Protein 9PV2 (pdb70)

Radius of gyration: 21.65 Å; Cα contacts (8 Å, |Δi|>4): 161; chains: 2; bounding box: 20×33×73 Å

Solvent-accessible surface area: 9700 Å² total; per-residue (Å²): 191,34,43,22,146,26,44,18,123,59,2,120,133,73,82,6,104,67,27,173,39,117,0,25,92,83,106,49,0,66,55,17,11,90,53,0,31,32,2,4,106,129,3,53,120,25,28,80,70,0,57,91,32,39,99,71,10,120,139,14,95,115,63,4,128,87,19,113,138,119,73,78,159,139,111,48,101,48,130,29,49,19,130,57,4,170,88,76,123,14,95,95,11,143,58,131,0,15,53,69,106,50,0,62,60,23,11,91,50,0,32,39,2,6,94,69,12,81,76,0,44,107,59,25,76,98,14,54,119,49,4,117,105,6,90,109,48,10,89,105,31,139,152,187,21,130

B-factor: mean 29.82, std 13.57, range [13.7, 91.39]

Organism: Staphylococcus aureus (strain NCTC 8325 / PS 47) (NCBI:txid93061)

InterPro domains:
  IPR007793 DivIVA [PF05103] (8-69)
  IPR007793 DivIVA [PTHR35794] (7-70)
  IPR011229 Cell cycle protein GpsB [MF_02011] (1-114)
  IPR011229 Cell cycle protein GpsB [PIRSF029938] (1-114)
  IPR019933 DivIVA domain [TIGR03544] (8-42)

Foldseek 3Di:
DPADPDALCNLVVDDDDDDPDDDDDPVVVVVVSVVVSVVRVVCVVVRVVVVVVVVVVVVVVVVVVVVVVVVVD/DQDDDPDALVRLVPDDDDDDPDDDDDPVVVVVVSVVVSVVRVCSVCVVVVVVVCVVVVVVVVVVVVVVVVVPD

Secondary structure (DSSP, 8-state):
--S-SS-HHHHHH----EESSSSB-HHHHHHHHHHHHHHHHHHHHHHHHHHHHHHHHHHHHHHHHHHHHHHT-/-----S--HHHHHH--PPBPSSSEE-HHHHHHHHHHHHHHHHHHHHHHHHHHHHHHHHHHHHHHHHHHHTT--

Structure (mmCIF, N/CA/C/O backbone):
data_9PV2
#
_entry.id   9PV2
#
_cell.length_a   38.373
_cell.length_b   55.531
_cell.length_c   77.077
_cell.angle_alpha   90.000
_cell.angle_beta   90.000
_cell.angle_gamma   90.000
#
_symmetry.space_group_name_H-M   'P 21 21 21'
#
loop_
_entity.id
_entity.type
_entity.pdbx_description
1 polymer 'Cell cycle protein GpsB'
2 water water
#
loop_
_atom_site.group_PDB
_atom_site.id
_atom_site.type_symbol
_atom_site.label_atom_id
_atom_site.label_alt_id
_atom_site.label_comp_id
_atom_site.label_asym_id
_atom_site.label_entity_id
_atom_site.label_seq_id
_atom_site.pdbx_PDB_ins_code
_atom_site.Cartn_x
_atom_site.Cartn_y
_atom_site.Cartn_z
_atom_site.occupancy
_atom_site.B_iso_or_equiv
_atom_site.auth_seq_id
_atom_site.auth_comp_id
_atom_site.auth_asym_id
_atom_site.auth_atom_id
_atom_site.pdbx_PDB_model_num
ATOM 1 N N . ASP A 1 3 ? -2.27414 20.17256 -9.55471 1.000 72.48027 3 ASP A N 1
ATOM 2 C CA . ASP A 1 3 ? -1.15271 19.24061 -9.54397 1.000 61.44378 3 ASP A CA 1
ATOM 3 C C . ASP A 1 3 ? -1.60794 17.80514 -9.76009 1.000 49.55216 3 ASP A C 1
ATOM 4 O O . ASP A 1 3 ? -0.88282 16.99602 -10.33970 1.000 60.49153 3 ASP A O 1
ATOM 9 N N . VAL A 1 4 ? -2.81303 17.48451 -9.29600 1.000 52.30947 4 VAL A N 1
ATOM 10 C CA . VAL A 1 4 ? -3.20959 16.08586 -9.21369 1.000 29.85019 4 VAL A CA 1
ATOM 11 C C . VAL A 1 4 ? -4.47781 15.79915 -10.01409 1.000 35.87496 4 VAL A C 1
ATOM 12 O O . VAL A 1 4 ? -4.68959 14.67093 -10.47511 1.000 34.73338 4 VAL A O 1
ATOM 16 N N . SER A 1 5 ? -5.32352 16.80250 -10.20312 1.000 29.91379 5 SER A N 1
ATOM 17 C CA . SER A 1 5 ? -6.55006 16.57501 -10.94894 1.000 23.40816 5 SER A CA 1
ATOM 18 C C . SER A 1 5 ? -6.32456 16.83301 -12.43312 1.000 18.75994 5 SER A C 1
ATOM 19 O O . SER A 1 5 ? -5.36027 17.48947 -12.83768 1.000 23.49575 5 SER A O 1
ATOM 22 N N . LEU A 1 6 ? -7.23941 16.30370 -13.24017 1.000 18.13401 6 LEU A N 1
ATOM 23 C CA . LEU A 1 6 ? -7.13997 16.43507 -14.68735 1.000 18.80823 6 LEU A CA 1
ATOM 24 C C . LEU A 1 6 ? -7.27799 17.89127 -15.10924 1.000 27.18671 6 LEU A C 1
ATOM 25 O O . LEU A 1 6 ? -8.04802 18.65781 -14.52227 1.000 24.03890 6 LEU A O 1
ATOM 30 N N . LYS A 1 7 ? -6.50798 18.27078 -16.12999 1.000 24.00583 7 LYS A N 1
ATOM 31 C CA . LYS A 1 7 ? -6.68231 19.58052 -16.74392 1.000 29.12021 7 LYS A CA 1
ATOM 32 C C . LYS A 1 7 ? -7.95697 19.62238 -17.57441 1.000 22.40460 7 LYS A C 1
ATOM 33 O O . LYS A 1 7 ? -8.71527 20.59796 -17.51392 1.000 23.01163 7 LYS A O 1
ATOM 39 N N . LEU A 1 8 ? -8.20835 18.57418 -18.35256 1.000 17.49995 8 LEU A N 1
ATOM 40 C CA . LEU A 1 8 ? -9.33442 18.52277 -19.26924 1.000 17.16166 8 LEU A CA 1
ATOM 41 C C . LEU A 1 8 ? -10.43068 17.61343 -18.72507 1.000 21.90109 8 LEU A C 1
ATOM 42 O O . LEU A 1 8 ? -10.19939 16.76666 -17.85710 1.000 18.88752 8 LEU A O 1
ATOM 47 N N . SER A 1 9 ? -11.64219 17.81269 -19.23464 1.000 19.09777 9 SER A N 1
ATOM 48 C CA . SER A 1 9 ? -12.76574 16.94042 -18.93446 1.000 18.49696 9 SER A CA 1
ATOM 49 C C . SER A 1 9 ? -13.24422 16.29875 -20.22734 1.000 20.54615 9 SER A C 1
ATOM 50 O O . SER A 1 9 ? -12.84863 16.69978 -21.32643 1.000 20.04751 9 SER A O 1
ATOM 53 N N . ALA A 1 10 ? -14.10943 15.29084 -20.08282 1.000 18.17852 10 ALA A N 1
ATOM 54 C CA . ALA A 1 10 ? -14.67672 14.63307 -21.25521 1.000 24.24230 10 ALA A CA 1
ATOM 55 C C . ALA A 1 10 ? -15.26259 15.64974 -22.22405 1.000 20.77016 10 ALA A C 1
ATOM 56 O O . ALA A 1 10 ? -15.04913 15.55582 -23.43838 1.000 18.76983 10 ALA A O 1
ATOM 58 N N . LYS A 1 11 ? -15.97392 16.65470 -21.69986 1.000 19.07605 11 LYS A N 1
ATOM 59 C CA . LYS A 1 11 ? -16.63723 17.61285 -22.57760 1.000 23.81835 11 LYS A CA 1
ATOM 60 C C . LYS A 1 11 ? -15.64361 18.52040 -23.29530 1.000 22.87407 11 LYS A C 1
ATOM 61 O O . LYS A 1 11 ? -15.91423 18.95429 -24.42079 1.000 22.67321 11 LYS A O 1
ATOM 67 N N . ASP A 1 12 ? -14.49067 18.81662 -22.68709 1.000 17.53336 12 ASP A N 1
ATOM 68 C CA . ASP A 1 12 ? -13.45320 19.51484 -23.44298 1.000 16.99229 12 ASP A CA 1
ATOM 69 C C . ASP A 1 12 ? -13.04245 18.70898 -24.66773 1.000 20.89478 12 ASP A C 1
ATOM 70 O O . ASP A 1 12 ? -12.80657 19.27243 -25.74229 1.000 24.89618 12 ASP A O 1
ATOM 75 N N . ILE A 1 13 ? -12.96092 17.38632 -24.52688 1.000 19.54197 13 ILE A N 1
ATOM 76 C CA . ILE A 1 13 ? -12.50760 16.55364 -25.63648 1.000 17.95383 13 ILE A CA 1
ATOM 77 C C . ILE A 1 13 ? -13.58910 16.44843 -26.70485 1.000 19.34300 13 ILE A C 1
ATOM 78 O O . ILE A 1 13 ? -13.31094 16.58361 -27.90279 1.000 19.78883 13 ILE A O 1
ATOM 83 N N . TYR A 1 14 ? -14.84004 16.20042 -26.30196 1.000 16.81584 14 TYR A N 1
ATOM 84 C CA . TYR A 1 14 ? -15.83276 15.96020 -27.34406 1.000 20.02873 14 TYR A CA 1
ATOM 85 C C . TYR A 1 14 ? -16.39729 17.24223 -27.95003 1.000 21.19682 14 TYR A C 1
ATOM 86 O O . TYR A 1 14 ? -17.08352 17.16653 -28.97444 1.000 23.74589 14 TYR A O 1
ATOM 95 N N . GLU A 1 15 ? -16.10388 18.41213 -27.38040 1.000 20.57940 15 GLU A N 1
ATOM 96 C CA . GLU A 1 15 ? -16.42477 19.67137 -28.04485 1.000 19.47258 15 GLU A CA 1
ATOM 97 C C . GLU A 1 15 ? -15.28802 20.19076 -28.91827 1.000 19.96817 15 GLU A C 1
ATOM 98 O O . GLU A 1 15 ? -15.49552 21.14541 -29.67605 1.000 21.22399 15 GLU A O 1
ATOM 104 N N . LYS A 1 16 ? -14.10668 19.58950 -28.82914 1.000 21.36065 16 LYS A N 1
ATOM 105 C CA . LYS A 1 16 ? -12.94200 20.07644 -29.55765 1.000 17.74418 16 LYS A CA 1
ATOM 106 C C . LYS A 1 16 ? -13.09730 19.87010 -31.06178 1.000 20.72601 16 LYS A C 1
ATOM 107 O O . LYS A 1 16 ? -13.51463 18.80326 -31.52251 1.000 20.37248 16 LYS A O 1
ATOM 113 N N . ASP A 1 17 ? -12.76149 20.90493 -31.82705 1.000 15.96584 17 ASP A N 1
ATOM 114 C CA . ASP A 1 17 ? -12.57951 20.78172 -33.26637 1.000 20.58588 17 ASP A CA 1
ATOM 115 C C . ASP A 1 17 ? -11.25034 21.42354 -33.63941 1.000 25.48243 17 ASP A C 1
ATOM 116 O O . ASP A 1 17 ? -10.73616 22.28945 -32.92771 1.000 20.98116 17 ASP A O 1
ATOM 121 N N . PHE A 1 18 ? -10.68315 20.98123 -34.75620 1.000 19.40071 18 PHE A N 1
ATOM 122 C CA . PHE A 1 18 ? -9.38699 21.46425 -35.20285 1.000 18.94970 18 PHE A CA 1
ATOM 123 C C . PHE A 1 18 ? -9.53382 22.25079 -36.49822 1.000 22.32093 18 PHE A C 1
ATOM 124 O O . PHE A 1 18 ? -10.46785 22.03341 -37.27565 1.000 25.83309 18 PHE A O 1
ATOM 132 N N . GLU A 1 19 ? -8.59987 23.17579 -36.71477 1.000 20.82711 19 GLU A N 1
ATOM 133 C CA . GLU A 1 19 ? -8.50156 23.84575 -38.00244 1.000 22.14340 19 GLU A CA 1
ATOM 134 C C . GLU A 1 19 ? -8.35867 22.81468 -39.11669 1.000 23.34683 19 GLU A C 1
ATOM 135 O O . GLU A 1 19 ? -7.74606 21.75633 -38.93548 1.000 25.21827 19 GLU A O 1
ATOM 141 N N . LYS A 1 20 ? -8.94289 23.12258 -40.27405 1.000 24.24838 20 LYS A N 1
ATOM 142 C CA . LYS A 1 20 ? -8.81589 22.29383 -41.46500 1.000 22.54481 20 LYS A CA 1
ATOM 143 C C . LYS A 1 20 ? -7.74084 22.87146 -42.37784 1.000 27.01446 20 LYS A C 1
ATOM 144 O O . LYS A 1 20 ? -7.59533 24.09334 -42.48392 1.000 30.00253 20 LYS A O 1
ATOM 150 N N . THR A 1 21 ? -6.98402 21.98949 -43.03229 1.000 21.97413 21 THR A N 1
ATOM 151 C CA . THR A 1 21 ? -5.99211 22.39172 -44.02150 1.000 23.23763 21 THR A CA 1
ATOM 152 C C . THR A 1 21 ? -6.26709 21.69096 -45.34330 1.000 22.61549 21 THR A C 1
ATOM 153 O O . THR A 1 21 ? -6.84738 20.60192 -45.37576 1.000 24.74816 21 THR A O 1
ATOM 157 N N . MET A 1 22 ? -5.82247 22.32575 -46.43130 1.000 24.07360 22 MET A N 1
ATOM 158 C CA . MET A 1 22 ? -6.11775 21.82271 -47.77037 1.000 25.14815 22 MET A CA 1
ATOM 159 C C . MET A 1 22 ? -5.45554 20.47303 -48.02099 1.000 33.36329 22 MET A C 1
ATOM 160 O O . MET A 1 22 ? -6.04374 19.59128 -48.66035 1.000 24.98246 22 MET A O 1
ATOM 165 N N . ALA A 1 23 ? -4.23104 20.29344 -47.53215 1.000 24.20070 23 ALA A N 1
ATOM 166 C CA . ALA A 1 23 ? -3.49048 19.06515 -47.77742 1.000 23.69808 23 ALA A CA 1
ATOM 167 C C . ALA A 1 23 ? -2.44332 18.89150 -46.69014 1.000 22.77370 23 ALA A C 1
ATOM 168 O O . ALA A 1 23 ? -1.99836 19.86748 -46.08489 1.000 24.84609 23 ALA A O 1
ATOM 170 N N . ARG A 1 24 ? -2.06364 17.63276 -46.45832 1.000 22.41379 24 ARG A N 1
ATOM 171 C CA . ARG A 1 24 ? -0.99254 17.19684 -45.56064 1.000 22.01890 24 ARG A CA 1
ATOM 172 C C . ARG A 1 24 ? -1.32910 17.36777 -44.08449 1.000 20.87117 24 ARG A C 1
ATOM 173 O O . ARG A 1 24 ? -0.45825 17.16618 -43.23051 1.000 20.80309 24 ARG A O 1
ATOM 181 N N . GLY A 1 25 ? -2.57119 17.69091 -43.74812 1.000 19.78762 25 GLY A N 1
ATOM 182 C CA . GLY A 1 25 ? -3.02864 17.52563 -42.38650 1.000 20.16096 25 GLY A CA 1
ATOM 183 C C . GLY A 1 25 ? -3.26091 16.05649 -42.06979 1.000 21.96536 25 GLY A C 1
ATOM 184 O O . GLY A 1 25 ? -3.05843 15.16413 -42.89146 1.000 18.83874 25 GLY A O 1
ATOM 185 N N . TYR A 1 26 ? -3.70369 15.80431 -40.84153 1.000 18.78918 26 TYR A N 1
ATOM 186 C CA . TYR A 1 26 ? -3.97215 14.44042 -40.40726 1.000 16.94482 26 TYR A CA 1
ATOM 187 C C . TYR A 1 26 ? -5.34295 13.97208 -40.88404 1.000 21.47669 26 TYR A C 1
ATOM 188 O O . TYR A 1 26 ? -6.30235 14.75019 -40.93114 1.000 21.96177 26 TYR A O 1
ATOM 197 N N . ARG A 1 27 ? -5.43057 12.68645 -41.22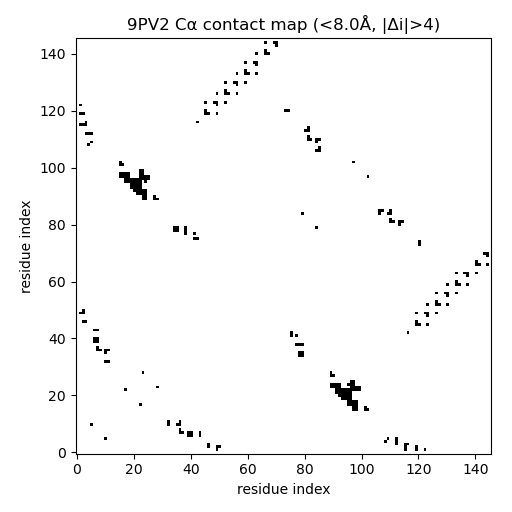700 1.000 19.91412 27 ARG A N 1
ATOM 198 C CA . ARG A 1 27 ? -6.69262 12.09219 -41.66061 1.000 21.77279 27 ARG A CA 1
ATOM 199 C C . ARG A 1 27 ? -7.76003 12.27319 -40.58243 1.000 18.97128 27 ARG A C 1
ATOM 200 O O . ARG A 1 27 ? -7.58859 11.82297 -39.44503 1.000 18.38226 27 ARG A O 1
ATOM 208 N N . ARG A 1 28 ? -8.86579 12.93188 -40.94581 1.000 21.96396 28 ARG A N 1
ATOM 209 C CA . ARG A 1 28 ? -9.86843 13.29835 -39.94582 1.000 20.39296 28 ARG A CA 1
ATOM 210 C C . ARG A 1 28 ? -10.52264 12.07129 -39.32456 1.000 24.95321 28 ARG A C 1
ATOM 211 O O . ARG A 1 28 ? -10.76089 12.03841 -38.10893 1.000 20.98849 28 ARG A O 1
ATOM 219 N N . GLU A 1 29 ? -10.83711 11.05762 -40.13989 1.000 24.54884 29 GLU A N 1
ATOM 220 C CA . GLU A 1 29 ? -11.47159 9.85832 -39.59695 1.000 24.49841 29 GLU A CA 1
ATOM 221 C C . GLU A 1 29 ? -10.57197 9.15969 -38.58543 1.000 21.11658 29 GLU A C 1
ATOM 222 O O . GLU A 1 29 ? -11.06489 8.57546 -37.61283 1.000 20.57211 29 GLU A O 1
ATOM 228 N N . GLU A 1 30 ? -9.25499 9.20226 -38.79585 1.000 19.33107 30 GLU A N 1
ATOM 229 C CA . GLU A 1 30 ? -8.34885 8.55425 -37.85462 1.000 17.92671 30 GLU A CA 1
ATOM 230 C C . GLU A 1 30 ? -8.26179 9.33218 -36.54681 1.000 18.81933 30 GLU A C 1
ATOM 231 O O . GLU A 1 30 ? -8.23521 8.73720 -35.46264 1.000 18.67554 30 GLU A O 1
ATOM 237 N N . VAL A 1 31 ? -8.20578 10.66221 -36.62859 1.000 18.06080 31 VAL A N 1
ATOM 238 C CA . VAL A 1 31 ? -8.13844 11.47827 -35.42029 1.000 17.99309 31 VAL A CA 1
ATOM 239 C C . VAL A 1 31 ? -9.44491 11.38240 -34.64206 1.000 18.20907 31 VAL A C 1
ATOM 240 O O . VAL A 1 31 ? -9.44388 11.23951 -33.41054 1.000 17.71305 31 VAL A O 1
ATOM 244 N N . ASP A 1 32 ? -10.57715 11.44974 -35.34703 1.000 15.85772 32 ASP A N 1
ATOM 245 C CA . ASP A 1 32 ? -11.87403 11.35919 -34.68164 1.000 17.68156 32 ASP A CA 1
ATOM 246 C C . ASP A 1 32 ? -12.05253 10.00751 -34.00122 1.000 19.19267 32 ASP A C 1
ATOM 247 O O . ASP A 1 32 ? -12.58615 9.93123 -32.88869 1.000 19.93909 32 ASP A O 1
ATOM 252 N N . ALA A 1 33 ? -11.61488 8.92579 -34.65390 1.000 17.51946 33 ALA A N 1
ATOM 253 C CA . ALA A 1 33 ? -11.74641 7.60133 -34.05101 1.000 19.47202 33 ALA A CA 1
ATOM 254 C C . ALA A 1 33 ? -10.86589 7.46632 -32.81291 1.000 16.14400 33 ALA A C 1
ATOM 255 O O . ALA A 1 33 ? -11.26132 6.82541 -31.83381 1.000 17.94077 33 ALA A O 1
ATOM 257 N N . PHE A 1 34 ? -9.66722 8.05867 -32.84210 1.000 18.08020 34 PHE A N 1
ATOM 258 C CA . PHE A 1 34 ? -8.79432 8.03893 -31.67177 1.000 16.25165 34 PHE A CA 1
ATOM 259 C C . PHE A 1 34 ? -9.40164 8.83678 -30.52484 1.000 18.62824 34 PHE A C 1
ATOM 260 O O . PHE A 1 34 ? -9.35973 8.40661 -29.36249 1.000 18.99153 34 PHE A O 1
ATOM 268 N N . LEU A 1 35 ? -9.97876 10.00047 -30.83362 1.000 14.83158 35 LEU A N 1
ATOM 269 C CA . LEU A 1 35 ? -10.60841 10.80136 -29.79251 1.000 16.23240 35 LEU A CA 1
ATOM 270 C C . LEU A 1 35 ? -11.87183 10.13863 -29.25785 1.000 18.25539 35 LEU A C 1
ATOM 271 O O . LEU A 1 35 ? -12.24403 10.38327 -28.10214 1.000 17.23483 35 LEU A O 1
ATOM 276 N N . ASP A 1 36 ? -12.53661 9.29614 -30.06246 1.000 17.30597 36 ASP A N 1
ATOM 277 C CA . ASP A 1 36 ? -13.64988 8.49486 -29.54467 1.000 20.38214 36 ASP A CA 1
ATOM 278 C C . ASP A 1 36 ? -13.22653 7.71511 -28.30795 1.000 19.22179 36 ASP A C 1
ATOM 279 O O . ASP A 1 36 ? -13.94574 7.67360 -27.30298 1.000 20.00469 36 ASP A O 1
ATOM 284 N N . ASP A 1 37 ? -12.05574 7.07353 -28.37416 1.000 20.50452 37 ASP A N 1
ATOM 285 C CA . ASP A 1 37 ?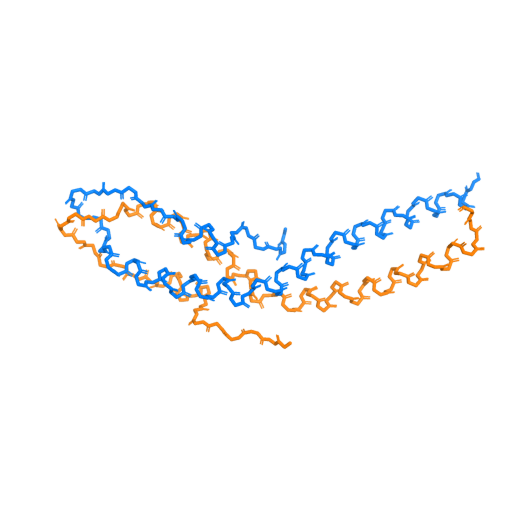 -11.58944 6.27236 -27.24998 1.000 18.28440 37 ASP A CA 1
ATOM 286 C C . ASP A 1 37 ? -11.13176 7.15852 -26.10200 1.000 20.21617 37 ASP A C 1
ATOM 287 O O . ASP A 1 37 ? -11.38306 6.84492 -24.93103 1.000 21.83338 37 ASP A O 1
ATOM 292 N N . ILE A 1 38 ? -10.45753 8.26573 -26.42004 1.000 17.76860 38 ILE A N 1
ATOM 293 C CA . ILE A 1 38 ? -9.99603 9.19025 -25.38453 1.000 18.39244 38 ILE A CA 1
ATOM 294 C C . ILE A 1 38 ? -11.17807 9.72072 -24.58514 1.000 21.33442 38 ILE A C 1
ATOM 295 O O . ILE A 1 38 ? -11.14786 9.76686 -23.34740 1.000 15.67294 38 ILE A O 1
ATOM 300 N N . ILE A 1 39 ? -12.24303 10.11563 -25.28361 1.000 16.19135 39 ILE A N 1
ATOM 301 C CA . ILE A 1 39 ? -13.45854 10.58448 -24.61828 1.000 14.89517 39 ILE A CA 1
ATOM 302 C C . ILE A 1 39 ? -13.97726 9.53107 -23.65385 1.000 18.41951 39 ILE A C 1
ATOM 303 O O . ILE A 1 39 ? -14.30840 9.82894 -22.49795 1.000 19.14118 39 ILE A O 1
ATOM 308 N N . ALA A 1 40 ? -14.03365 8.27312 -24.10193 1.000 15.97944 40 ALA A N 1
ATOM 309 C CA . ALA A 1 40 ? -14.53253 7.19767 -23.25228 1.000 17.42870 40 ALA A CA 1
ATOM 310 C C . ALA A 1 40 ? -13.68387 7.04467 -21.99700 1.000 22.38010 40 ALA A C 1
ATOM 311 O O . ALA A 1 40 ? -14.21320 6.79136 -20.90811 1.000 20.10033 40 ALA A O 1
ATOM 313 N N . ASP A 1 41 ? -12.36455 7.20109 -22.12948 1.000 16.80795 41 ASP A N 1
ATOM 314 C CA . ASP A 1 41 ? -11.49089 7.10433 -20.96145 1.000 18.04178 41 ASP A CA 1
ATOM 315 C C . ASP A 1 41 ? -11.71859 8.25874 -19.99159 1.000 17.64860 41 ASP A C 1
ATOM 316 O O . ASP A 1 41 ? -11.72346 8.05366 -18.77249 1.000 19.52464 41 ASP A O 1
ATOM 321 N N . TYR A 1 42 ? -11.88434 9.48319 -20.50349 1.000 15.25899 42 TYR A N 1
ATOM 322 C CA . TYR A 1 42 ? -12.15624 10.61223 -19.61547 1.000 18.09683 42 TYR A CA 1
ATOM 323 C C . TYR A 1 42 ? -13.48056 10.43123 -18.88843 1.000 20.23615 42 TYR A C 1
ATOM 324 O O . TYR A 1 42 ? -13.60928 10.79651 -17.71321 1.000 22.15586 42 TYR A O 1
ATOM 333 N N . GLN A 1 43 ? -14.48319 9.88858 -19.57781 1.000 17.76170 43 GLN A N 1
ATOM 334 C CA . GLN A 1 43 ? -15.75525 9.61423 -18.92005 1.000 16.77512 43 GLN A CA 1
ATOM 335 C C . GLN A 1 43 ? -15.58284 8.57168 -17.82473 1.000 25.98946 43 GLN A C 1
ATOM 336 O O . GLN A 1 43 ? -16.15863 8.69789 -16.73649 1.000 19.52618 43 GLN A O 1
ATOM 342 N N . LYS A 1 44 ? -14.76765 7.54751 -18.08406 1.000 18.01414 44 LYS A N 1
ATOM 343 C CA . LYS A 1 44 ? -14.56487 6.50125 -17.09059 1.000 20.33921 44 LYS A CA 1
ATOM 344 C C . LYS A 1 44 ? -13.81974 7.02157 -15.87152 1.000 22.76974 44 LYS A C 1
ATOM 345 O O . LYS A 1 44 ? -14.00420 6.49686 -14.76699 1.000 19.87295 44 LYS A O 1
ATOM 351 N N . MET A 1 45 ? -12.98460 8.04437 -16.05033 1.000 18.87452 45 MET A N 1
ATOM 352 C CA . MET A 1 45 ? -12.19105 8.62367 -14.97325 1.000 17.56288 45 MET A CA 1
ATOM 353 C C . MET A 1 45 ? -12.91221 9.73332 -14.22168 1.000 19.95215 45 MET A C 1
ATOM 354 O O . MET A 1 45 ? -12.36534 10.24045 -13.23292 1.000 17.37409 45 MET A O 1
ATOM 359 N N . ALA A 1 46 ? -14.11913 10.11163 -14.65476 1.000 20.82937 46 ALA A N 1
ATOM 360 C CA . ALA A 1 46 ? -14.77498 11.29793 -14.11048 1.000 21.45054 46 ALA A CA 1
ATOM 361 C C . ALA A 1 46 ? -15.00162 11.17727 -12.60638 1.000 19.72621 46 ALA A C 1
ATOM 362 O O . ALA A 1 46 ? -14.73591 12.12218 -11.85360 1.000 22.81826 46 ALA A O 1
ATOM 364 N N . ASP A 1 47 ? -15.49971 10.02171 -12.15275 1.000 21.06438 47 ASP A N 1
ATOM 365 C CA . ASP A 1 47 ? -15.79657 9.83524 -10.73103 1.000 22.34197 47 ASP A CA 1
ATOM 366 C C . ASP A 1 47 ? -14.53946 9.94651 -9.87833 1.000 20.59529 47 ASP A C 1
ATOM 367 O O . ASP A 1 47 ? -14.53307 10.62542 -8.84227 1.000 22.49926 47 ASP A O 1
ATOM 372 N N . MET A 1 48 ? -13.47354 9.25068 -10.27609 1.000 22.78293 48 MET A N 1
ATOM 373 C CA . MET A 1 48 ? -12.25111 9.28213 -9.48541 1.000 23.22905 48 MET A CA 1
ATOM 374 C C . MET A 1 48 ? -11.63709 10.67548 -9.48495 1.000 19.72298 48 MET A C 1
ATOM 375 O O . MET A 1 48 ? -11.07919 11.11714 -8.47133 1.000 22.08019 48 MET A O 1
ATOM 380 N N . ASN A 1 49 ? -11.72759 11.38761 -10.61388 1.000 20.06344 49 ASN A N 1
ATOM 381 C CA . ASN A 1 49 ? -11.20142 12.74759 -10.65571 1.000 17.78867 49 ASN A CA 1
ATOM 382 C C . ASN A 1 49 ? -12.03940 13.68518 -9.79977 1.000 22.31580 49 ASN A C 1
ATOM 383 O O . ASN A 1 49 ? -11.49776 14.58205 -9.14196 1.000 23.29036 49 ASN A O 1
ATOM 388 N N . ASN A 1 50 ? -13.36204 13.49815 -9.79383 1.000 19.70729 50 ASN A N 1
ATOM 389 C CA . ASN A 1 50 ? -14.19992 14.28240 -8.89220 1.000 23.48305 50 ASN A CA 1
ATOM 390 C C . ASN A 1 50 ? -13.82909 14.02284 -7.43652 1.000 22.12230 50 ASN A C 1
ATOM 391 O O . ASN A 1 50 ? -13.78232 14.95305 -6.62262 1.000 23.40835 50 ASN A O 1
ATOM 396 N N . GLU A 1 51 ? -13.54774 12.76430 -7.09448 1.000 20.82573 51 GLU A N 1
ATOM 397 C CA . GLU A 1 51 ? -13.18388 12.44208 -5.71879 1.000 21.34207 51 GLU A CA 1
ATOM 398 C C . GLU A 1 51 ? -11.85348 13.07876 -5.33373 1.000 22.46605 51 GLU A C 1
ATOM 399 O O . GLU A 1 51 ? -11.69455 13.55896 -4.20324 1.000 22.18317 51 GLU A O 1
ATOM 405 N N . VAL A 1 52 ? -10.87983 13.09426 -6.25108 1.000 20.68482 52 VAL A N 1
ATOM 406 C CA . VAL A 1 52 ? -9.59023 13.67389 -5.89239 1.000 18.57692 52 VAL A CA 1
ATOM 407 C C . VAL A 1 52 ? -9.70862 15.18978 -5.74692 1.000 23.70751 52 VAL A C 1
ATOM 408 O O . VAL A 1 52 ? -9.04735 15.78869 -4.89025 1.000 21.58203 52 VAL A O 1
ATOM 412 N N . VAL A 1 53 ? -10.57966 15.83061 -6.53266 1.000 20.20118 53 VAL A N 1
ATOM 413 C CA . VAL A 1 53 ? -10.79732 17.26706 -6.37286 1.000 20.81477 53 VAL A CA 1
ATOM 414 C C . VAL A 1 53 ? -11.47797 17.55040 -5.03844 1.000 22.01368 53 VAL A C 1
ATOM 415 O O . VAL A 1 53 ? -11.03712 18.41576 -4.26672 1.000 22.14686 53 VAL A O 1
ATOM 419 N N . LYS A 1 54 ? -12.54473 16.80931 -4.73568 1.000 20.35207 54 LYS A N 1
ATOM 420 C CA . LYS A 1 54 ? -13.25794 17.00199 -3.47500 1.000 20.80983 54 LYS A CA 1
ATOM 421 C C . LYS A 1 54 ? -12.35013 16.77871 -2.27304 1.000 19.83912 54 LYS A C 1
ATOM 422 O O . LYS A 1 54 ? -12.35742 17.56993 -1.32452 1.000 22.42188 54 LYS A O 1
ATOM 428 N N . LEU A 1 55 ? -11.56361 15.70377 -2.29290 1.000 22.89429 55 LEU A N 1
ATOM 429 C CA . LEU A 1 55 ? -10.65960 15.43726 -1.17803 1.000 21.80641 55 LEU A CA 1
ATOM 430 C C . LEU A 1 55 ? -9.59005 16.51976 -1.05971 1.000 22.00945 55 LEU A C 1
ATOM 431 O O . LEU A 1 55 ? -9.20511 16.90269 0.05449 1.000 22.64473 55 LEU A O 1
ATOM 436 N N . SER A 1 56 ? -9.10742 17.02937 -2.19820 1.000 21.33045 56 SER A N 1
ATOM 437 C CA . SER A 1 56 ? -8.08947 18.07725 -2.18445 1.000 23.06635 56 SER A CA 1
ATOM 438 C C . SER A 1 56 ? -8.62066 19.35618 -1.55082 1.000 20.59901 56 SER A C 1
ATOM 439 O O . SER A 1 56 ? -7.95205 19.96986 -0.70812 1.000 20.72726 56 SER A O 1
ATOM 442 N N . GLU A 1 57 ? -9.81505 19.78745 -1.96300 1.000 21.93299 57 GLU A N 1
ATOM 443 C CA . GLU A 1 57 ? -10.37772 21.01483 -1.41074 1.000 23.16744 57 GLU A CA 1
ATOM 444 C C . GLU A 1 57 ? -10.70507 20.85018 0.07004 1.000 21.59207 57 GLU A C 1
ATOM 445 O O . GLU A 1 57 ? -10.51978 21.78411 0.86014 1.000 29.36950 57 GLU A O 1
ATOM 451 N N . GLU A 1 58 ? -11.17656 19.66574 0.46764 1.000 20.84707 58 GLU A N 1
ATOM 452 C CA . GLU A 1 58 ? -11.47944 19.43370 1.87486 1.000 21.85439 58 GLU A CA 1
ATOM 453 C C . GLU A 1 58 ? -10.20012 19.34398 2.69807 1.000 26.03247 58 GLU A C 1
ATOM 454 O O . GLU A 1 58 ? -10.15356 19.82402 3.83621 1.000 25.90591 58 GLU A O 1
ATOM 460 N N . ASN A 1 59 ? -9.15722 18.72695 2.13517 1.000 20.74580 59 ASN A N 1
ATOM 461 C CA . ASN A 1 59 ? -7.83140 18.73275 2.74670 1.000 24.14151 59 ASN A CA 1
ATOM 462 C C . ASN A 1 59 ? -7.38358 20.15605 3.05587 1.000 24.64409 59 ASN A C 1
ATOM 463 O O . ASN A 1 59 ? -6.96269 20.46317 4.17904 1.000 22.86109 59 ASN A O 1
ATOM 468 N N . HIS A 1 60 ? -7.47594 21.04351 2.06086 1.000 21.80435 60 HIS A N 1
ATOM 469 C CA . HIS A 1 60 ? -7.05930 22.42829 2.25708 1.000 23.62365 60 HIS A CA 1
ATOM 470 C C . HIS A 1 60 ? -7.88689 23.11089 3.34018 1.000 28.03298 60 HIS A C 1
ATOM 471 O O . HIS A 1 60 ? -7.34202 23.83305 4.18286 1.000 22.17730 60 HIS A O 1
ATOM 478 N N . LYS A 1 61 ? -9.20420 22.88766 3.34129 1.000 23.78353 61 LYS A N 1
ATOM 479 C CA . LYS A 1 61 ? -10.05648 23.51513 4.34859 1.000 21.72774 61 LYS A CA 1
ATOM 480 C C . LYS A 1 61 ? -9.73840 23.00562 5.74853 1.000 21.14135 61 LYS A C 1
ATOM 481 O O . LYS A 1 61 ? -9.72028 23.78739 6.70568 1.000 25.18494 61 LYS A O 1
ATOM 487 N N . LEU A 1 62 ? -9.49417 21.70037 5.89000 1.000 23.87897 62 LEU A N 1
ATOM 488 C CA . LEU A 1 62 ? -9.14501 21.14747 7.19703 1.000 20.59720 62 LEU A CA 1
ATOM 489 C C . LEU A 1 62 ? -7.83175 21.73160 7.70529 1.000 23.81725 62 LEU A C 1
ATOM 490 O O . LEU A 1 62 ? -7.73491 22.16325 8.85947 1.000 21.86845 62 LEU A O 1
ATOM 495 N N . LYS A 1 63 ? -6.80404 21.74514 6.85322 1.000 21.96041 63 LYS A N 1
ATOM 496 C CA . LYS A 1 63 ? -5.51496 22.30676 7.24471 1.000 21.93617 63 LYS A CA 1
ATOM 497 C C . LYS A 1 63 ? -5.64641 23.76820 7.65588 1.000 19.17948 63 LYS A C 1
ATOM 498 O O . LYS A 1 63 ? -5.03105 24.20406 8.63802 1.000 21.60947 63 LYS A O 1
ATOM 504 N N . LYS A 1 64 ? -6.44165 24.54068 6.91591 1.000 20.89106 64 LYS A N 1
ATOM 505 C CA . LYS A 1 64 ? -6.59960 25.95413 7.23772 1.000 21.99008 64 LYS A CA 1
ATOM 506 C C . LYS A 1 64 ? -7.30436 26.14311 8.57433 1.000 20.83050 64 LYS A C 1
ATOM 507 O O . LYS A 1 64 ? -6.87730 26.96795 9.39244 1.000 23.37223 64 LYS A O 1
ATOM 513 N N . GLU A 1 65 ? -8.38157 25.38874 8.82129 1.000 22.91178 65 GLU A N 1
ATOM 514 C CA . GLU A 1 65 ? -9.07725 25.53139 10.09514 1.000 22.72716 65 GLU A CA 1
ATOM 515 C C . GLU A 1 65 ? -8.20568 25.06563 11.25416 1.000 20.07092 65 GLU A C 1
ATOM 516 O O . GLU A 1 65 ? -8.22816 25.67149 12.33062 1.000 22.04803 65 GLU A O 1
ATOM 522 N N . LEU A 1 66 ? -7.44325 23.98669 11.05635 1.000 19.70847 66 LEU A N 1
ATOM 523 C CA . LEU A 1 66 ? -6.50819 23.52906 12.08195 1.000 22.27758 66 LEU A CA 1
ATOM 524 C C . LEU A 1 66 ? -5.50298 24.61801 12.42831 1.000 23.74887 66 LEU A C 1
ATOM 525 O O . LEU A 1 66 ? -5.22091 24.87198 13.60642 1.000 19.54859 66 LEU A O 1
ATOM 530 N N . GLU A 1 67 ? -4.94343 25.26844 11.40579 1.000 21.41140 67 GLU A N 1
ATOM 531 C CA . GLU A 1 67 ? -3.99655 26.35252 11.64072 1.000 23.81404 67 GLU A CA 1
ATOM 532 C C . GLU A 1 67 ? -4.65521 27.49825 12.39783 1.000 21.85614 67 GLU A C 1
ATOM 533 O O . GLU A 1 67 ? -4.06133 28.06384 13.32506 1.000 22.98792 67 GLU A O 1
ATOM 539 N N . GLU A 1 68 ? -5.89362 27.84343 12.03004 1.000 18.55577 68 GLU A N 1
ATOM 540 C CA . GLU A 1 68 ? -6.57359 28.94633 12.70091 1.000 18.99873 68 GLU A CA 1
ATOM 541 C C . GLU A 1 68 ? -6.85397 28.61518 14.16097 1.000 23.45978 68 GLU A C 1
ATOM 542 O O . GLU A 1 68 ? -6.64820 29.45922 15.04141 1.000 23.31754 68 GLU A O 1
ATOM 548 N N . LEU A 1 69 ? -7.30374 27.38792 14.44039 1.000 20.38352 69 LEU A N 1
ATOM 549 C CA . LEU A 1 69 ? -7.65533 27.02882 15.81392 1.000 20.02200 69 LEU A CA 1
ATOM 550 C C . LEU A 1 69 ? -6.41301 26.84425 16.67630 1.000 23.51082 69 LEU A C 1
ATOM 551 O O . LEU A 1 69 ? -6.42296 27.18267 17.86574 1.000 22.07242 69 LEU A O 1
ATOM 556 N N . ARG A 1 70 ? -5.34010 26.29007 16.10470 1.000 22.13601 70 ARG A N 1
ATOM 557 C CA . ARG A 1 70 ? -4.09615 26.16951 16.85751 1.000 24.75059 70 ARG A CA 1
ATOM 558 C C . ARG A 1 70 ? -3.55268 27.53596 17.24231 1.000 23.13226 70 ARG A C 1
ATOM 559 O O . ARG A 1 70 ? -2.98237 27.69752 18.32722 1.000 25.39517 70 ARG A O 1
ATOM 567 N N . LEU A 1 71 ? -3.73804 28.53495 16.38135 1.000 20.71253 71 LEU A N 1
ATOM 568 C CA . LEU A 1 71 ? -3.38291 29.89649 16.75497 1.000 27.05038 71 LEU A CA 1
ATOM 569 C C . LEU A 1 71 ? -4.29240 30.42201 17.85953 1.000 32.06826 71 LEU A C 1
ATOM 570 O O . LEU A 1 71 ? -3.83703 31.16235 18.73904 1.000 34.10179 71 LEU A O 1
ATOM 575 N N . ARG A 1 72 ? -5.57262 30.04188 17.83419 1.000 29.22387 72 ARG A N 1
ATOM 576 C CA . ARG A 1 72 ? -6.51655 30.51487 18.84228 1.000 39.24297 72 ARG A CA 1
ATOM 577 C C . ARG A 1 72 ? -6.15594 30.00163 20.23054 1.000 37.13712 72 ARG A C 1
ATOM 578 O O . ARG A 1 72 ? -6.26823 30.73898 21.21662 1.000 37.76954 72 ARG A O 1
ATOM 586 N N . VAL A 1 73 ? -5.72881 28.73955 20.33301 1.000 30.48409 73 VAL A N 1
ATOM 587 C CA . VAL A 1 73 ? -5.39131 28.19201 21.64137 1.000 37.89746 73 VAL A CA 1
ATOM 588 C C . VAL A 1 73 ? -4.06761 28.74435 22.14710 1.000 51.18866 73 VAL A C 1
ATOM 589 O O . VAL A 1 73 ? -3.81916 28.73883 23.35825 1.000 46.75031 73 VAL A O 1
ATOM 593 N N . ALA A 1 74 ? -3.21445 29.23688 21.25126 1.000 42.08191 74 ALA A N 1
ATOM 594 C CA . ALA A 1 74 ? -1.96447 29.88359 21.62491 1.000 59.73318 74 ALA A CA 1
ATOM 595 C C . ALA A 1 74 ? -2.14325 31.35772 21.97421 1.000 56.93815 74 ALA A C 1
ATOM 596 O O . ALA A 1 74 ? -1.18084 32.12724 21.86012 1.000 79.80808 74 ALA A O 1
ATOM 598 N N . THR A 1 75 ? -3.34396 31.75489 22.39086 1.000 63.74354 75 THR A N 1
ATOM 599 C CA . THR A 1 75 ? -3.66617 33.14682 22.70206 1.000 58.13408 75 THR A CA 1
ATOM 600 C C . THR A 1 75 ? -2.69986 33.77136 23.70488 1.000 79.99151 75 THR A C 1
ATOM 601 O O . THR A 1 75 ? -2.12621 34.83127 23.44713 1.000 84.91754 75 THR A O 1
ATOM 605 N N . SER B 1 2 ? -12.16974 1.01438 -6.72290 1.000 57.67199 2 SER B N 1
ATOM 606 C CA . SER B 1 2 ? -11.33974 0.09960 -7.49766 1.000 71.73781 2 SER B CA 1
ATOM 607 C C . SER B 1 2 ? -10.56991 0.83836 -8.58913 1.000 83.47050 2 SER B C 1
ATOM 608 O O . SER B 1 2 ? -10.96236 1.93028 -9.00567 1.000 63.35666 2 SER B O 1
ATOM 611 N N . ASP B 1 3 ? -9.46705 0.24133 -9.04002 1.000 79.43084 3 ASP B N 1
ATOM 612 C CA . ASP B 1 3 ? -8.72454 0.79300 -10.16312 1.000 60.91858 3 ASP B CA 1
ATOM 613 C C . ASP B 1 3 ? -9.59695 0.80063 -11.41461 1.000 48.37383 3 ASP B C 1
ATOM 614 O O . ASP B 1 3 ? -10.55941 0.03863 -11.54187 1.000 61.85060 3 ASP B O 1
ATOM 619 N N . VAL B 1 4 ? -9.24901 1.67953 -12.34810 1.000 54.21577 4 VAL B N 1
ATOM 620 C CA . VAL B 1 4 ? -10.04011 1.91110 -13.55109 1.000 42.24724 4 VAL B CA 1
ATOM 621 C C . VAL B 1 4 ? -9.24979 1.40413 -14.74981 1.000 32.68274 4 VAL B C 1
ATOM 622 O O . VAL B 1 4 ? -8.10452 1.81883 -14.96855 1.000 55.05960 4 VAL B O 1
ATOM 626 N N . SER B 1 5 ? -9.86103 0.51319 -15.52816 1.000 40.40313 5 SER B N 1
ATOM 627 C CA . SER B 1 5 ? -9.23618 -0.03120 -16.72757 1.000 41.51521 5 SER B CA 1
ATOM 628 C C . SER B 1 5 ? -9.59035 0.84750 -17.92234 1.000 35.67647 5 SER B C 1
ATOM 629 O O . SER B 1 5 ? -10.76889 0.99215 -18.26800 1.000 34.73816 5 SER B O 1
ATOM 632 N N . LEU B 1 6 ? -8.57389 1.42343 -18.55462 1.000 26.68092 6 LEU B N 1
ATOM 633 C CA . LEU B 1 6 ? -8.75831 2.36487 -19.64678 1.000 26.70557 6 LEU B CA 1
ATOM 634 C C . LEU B 1 6 ? -8.40248 1.71905 -20.97866 1.000 27.88283 6 LEU B C 1
ATOM 635 O O . LEU B 1 6 ? -7.72199 0.69153 -21.03782 1.000 30.33033 6 LEU B O 1
ATOM 640 N N . LYS B 1 7 ? -8.87845 2.34454 -22.05599 1.000 21.18236 7 LYS B N 1
ATOM 641 C CA . LYS B 1 7 ? -8.54386 1.86564 -23.39221 1.000 20.64593 7 LYS B CA 1
ATOM 642 C C . LYS B 1 7 ? -7.09630 2.18773 -23.74257 1.000 20.35545 7 LYS B C 1
ATOM 643 O O . LYS B 1 7 ? -6.42107 1.39526 -24.41174 1.000 31.17111 7 LYS B O 1
ATOM 649 N N . LEU B 1 8 ? -6.60317 3.34295 -23.30523 1.000 18.38676 8 LEU B N 1
ATOM 650 C CA . LEU B 1 8 ? -5.30246 3.84721 -23.72249 1.000 21.45867 8 LEU B CA 1
ATOM 651 C C . LEU B 1 8 ? -4.43774 4.17524 -22.51193 1.000 23.49213 8 LEU B C 1
ATOM 652 O O . LEU B 1 8 ? -4.90060 4.21647 -21.36824 1.000 22.04894 8 LEU B O 1
ATOM 657 N N . SER B 1 9 ? -3.16117 4.41806 -22.78747 1.000 22.01971 9 SER B N 1
ATOM 658 C CA . SER B 1 9 ? -2.19220 4.87248 -21.80207 1.000 20.11345 9 SER B CA 1
ATOM 659 C C . SER B 1 9 ? -1.51459 6.12243 -22.33990 1.000 22.10013 9 SER B C 1
ATOM 660 O O . SER B 1 9 ? -1.67675 6.48463 -23.50740 1.000 17.99003 9 SER B O 1
ATOM 663 N N . ALA B 1 10 ? -0.74746 6.78884 -21.47392 1.000 18.99786 10 ALA B N 1
ATOM 664 C CA . ALA B 1 10 ? 0.06828 7.90395 -21.93994 1.000 24.40621 10 ALA B CA 1
ATOM 665 C C . ALA B 1 10 ? 1.00587 7.45864 -23.05434 1.000 18.22043 10 ALA B C 1
ATOM 666 O O . ALA B 1 10 ? 1.21307 8.18780 -24.03292 1.000 24.00795 10 ALA B O 1
ATOM 668 N N . LYS B 1 11 ? 1.56954 6.25241 -22.92733 1.000 18.03594 11 LYS B N 1
ATOM 669 C CA . LYS B 1 11 ? 2.45164 5.72124 -23.96380 1.000 18.23994 11 LYS B CA 1
ATOM 670 C C . LYS B 1 11 ? 1.71216 5.52355 -25.28538 1.000 20.413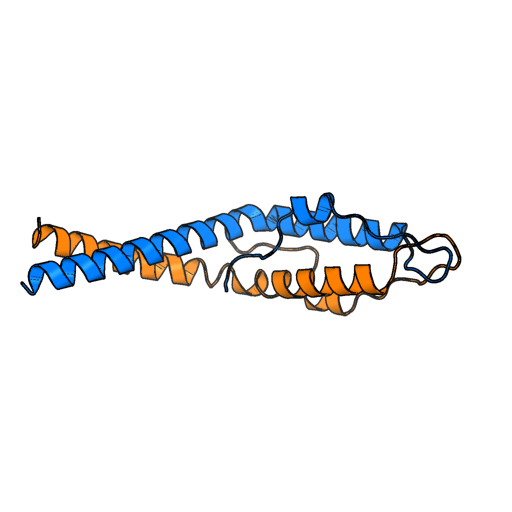11 11 LYS B C 1
ATOM 671 O O . LYS B 1 11 ? 2.25589 5.81841 -26.35681 1.000 18.71603 11 LYS B O 1
ATOM 677 N N . ASP B 1 12 ? 0.46949 5.02543 -25.23323 1.000 19.77987 12 ASP B N 1
ATOM 678 C CA . ASP B 1 12 ? -0.29475 4.81152 -26.46317 1.000 22.33842 12 ASP B CA 1
ATOM 679 C C . ASP B 1 12 ? -0.51222 6.11445 -27.21674 1.000 17.02806 12 ASP B C 1
ATOM 680 O O . ASP B 1 12 ? -0.41285 6.15450 -28.44957 1.000 19.56201 12 ASP B O 1
ATOM 685 N N . ILE B 1 13 ? -0.83412 7.18702 -26.49518 1.000 19.91407 13 ILE B N 1
ATOM 686 C CA . ILE B 1 13 ? -1.10108 8.46320 -27.14864 1.000 24.30343 13 ILE B CA 1
ATOM 687 C C . ILE B 1 13 ? 0.18469 9.05564 -27.69770 1.000 20.25907 13 ILE B C 1
ATOM 688 O O . ILE B 1 13 ? 0.21859 9.59398 -28.81135 1.000 18.78843 13 ILE B O 1
ATOM 693 N N . TYR B 1 14 ? 1.26111 8.95242 -26.92380 1.000 17.35062 14 TYR B N 1
ATOM 694 C CA . TYR B 1 14 ? 2.57425 9.40295 -27.36842 1.000 21.82466 14 TYR B CA 1
ATOM 695 C C . TYR B 1 14 ? 2.99594 8.71954 -28.66487 1.000 21.51918 14 TYR B C 1
ATOM 696 O O . TYR B 1 14 ? 3.55553 9.36205 -29.56410 1.000 19.70570 14 TYR B O 1
ATOM 705 N N . GLU B 1 15 ? 2.72836 7.41982 -28.78346 1.000 20.96173 15 GLU B N 1
ATOM 706 C CA . GLU B 1 15 ? 3.17621 6.63440 -29.92563 1.000 20.37737 15 GLU B CA 1
ATOM 707 C C . GLU B 1 15 ? 2.22124 6.67648 -31.11281 1.000 22.99157 15 GLU B C 1
ATOM 708 O O . GLU B 1 15 ? 2.56111 6.13954 -32.17268 1.000 21.91110 15 GLU B O 1
ATOM 714 N N . LYS B 1 16 ? 1.05465 7.29774 -30.97210 1.000 22.01006 16 LYS B N 1
ATOM 715 C CA . LYS B 1 16 ? 0.06018 7.28909 -32.04187 1.000 19.80527 16 LYS B CA 1
ATOM 716 C C . LYS B 1 16 ? 0.54342 8.11772 -33.22736 1.000 27.73025 16 LYS B C 1
ATOM 717 O O . LYS B 1 16 ? 0.82591 9.31181 -33.08412 1.000 24.09091 16 LYS B O 1
ATOM 723 N N . ASP B 1 17 ? 0.61815 7.48838 -34.40137 1.000 25.86295 17 ASP B N 1
ATOM 724 C CA . ASP B 1 17 ? 1.07685 8.13020 -35.63255 1.000 23.55737 17 ASP B CA 1
ATOM 725 C C . ASP B 1 17 ? -0.09736 8.22929 -36.60174 1.000 27.19194 17 ASP B C 1
ATOM 726 O O . ASP B 1 17 ? -0.53760 7.21352 -37.14879 1.000 42.93230 17 ASP B O 1
ATOM 731 N N . PHE B 1 18 ? -0.59913 9.44244 -36.82493 1.000 21.99985 18 PHE B N 1
ATOM 732 C CA . PHE B 1 18 ? -1.70717 9.62764 -37.75343 1.000 21.74426 18 PHE B CA 1
ATOM 733 C C . PHE B 1 18 ? -1.19813 9.70619 -39.18544 1.000 18.63236 18 PHE B C 1
ATOM 734 O O . PHE B 1 18 ? -0.12122 10.24596 -39.45450 1.000 21.76723 18 PHE B O 1
ATOM 742 N N . GLU B 1 19 ? -1.98897 9.17157 -40.10415 1.000 19.04043 19 GLU B N 1
ATOM 743 C CA .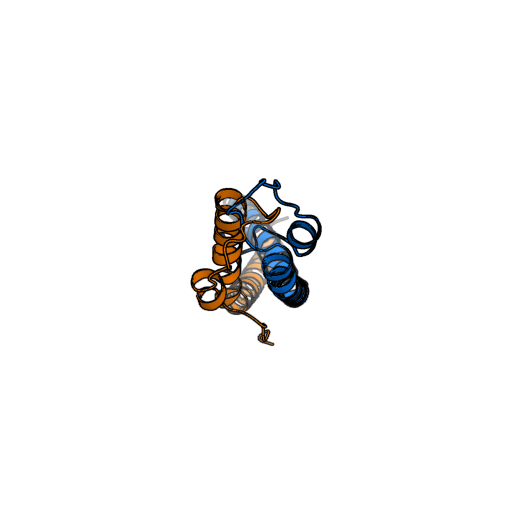 GLU B 1 19 ? -1.68015 9.30529 -41.51784 1.000 26.82083 19 GLU B CA 1
ATOM 744 C C . GLU B 1 19 ? -1.87152 10.75502 -41.94562 1.000 20.64038 19 GLU B C 1
ATOM 745 O O . GLU B 1 19 ? -2.83197 11.41508 -41.53490 1.000 18.60923 19 GLU B O 1
ATOM 751 N N . LYS B 1 20 ? -0.92257 11.26904 -42.71968 1.000 22.63481 20 LYS B N 1
ATOM 752 C CA . LYS B 1 20 ? -1.04649 12.59234 -43.31394 1.000 17.89061 20 LYS B CA 1
ATOM 753 C C . LYS B 1 20 ? -1.75050 12.44750 -44.65766 1.000 21.13617 20 LYS B C 1
ATOM 754 O O . LYS B 1 20 ? -1.26135 11.74362 -45.54981 1.000 24.49623 20 LYS B O 1
ATOM 760 N N . THR B 1 21 ? -2.90808 13.08679 -44.79427 1.000 24.04659 21 THR B N 1
ATOM 761 C CA . THR B 1 21 ? -3.71861 12.95663 -45.99707 1.000 21.81939 21 THR B CA 1
ATOM 762 C C . THR B 1 21 ? -3.48692 14.13575 -46.93686 1.000 18.06777 21 THR B C 1
ATOM 763 O O . THR B 1 21 ? -3.25175 15.26513 -46.49946 1.000 19.67680 21 THR B O 1
ATOM 767 N N . MET B 1 22 ? -3.53661 13.85488 -48.24646 1.000 24.77811 22 MET B N 1
ATOM 768 C CA . MET B 1 22 ? -3.52613 14.90784 -49.25473 1.000 22.73229 22 MET B CA 1
ATOM 769 C C . MET B 1 22 ? -4.89650 15.53004 -49.46515 1.000 26.35455 22 MET B C 1
ATOM 770 O O . MET B 1 22 ? -5.00131 16.53322 -50.17924 1.000 23.92627 22 MET B O 1
ATOM 775 N N . ALA B 1 23 ? -5.93916 14.95721 -48.87372 1.000 20.93754 23 ALA B N 1
ATOM 776 C CA . ALA B 1 23 ? -7.25636 15.56475 -48.87684 1.000 27.82589 23 ALA B CA 1
ATOM 777 C C . ALA B 1 23 ? -7.38616 16.51817 -47.69076 1.000 22.07456 23 ALA B C 1
ATOM 778 O O . ALA B 1 23 ? -6.48026 16.65762 -46.86526 1.000 20.25255 23 ALA B O 1
ATOM 780 N N . ARG B 1 24 ? -8.53337 17.18556 -47.60716 1.000 21.13113 24 ARG B N 1
ATOM 781 C CA . ARG B 1 24 ? -8.81968 18.07434 -46.48719 1.000 20.99024 24 ARG B CA 1
ATOM 782 C C . ARG B 1 24 ? -8.66187 17.33793 -45.16066 1.000 19.31844 24 ARG B C 1
ATOM 783 O O . ARG B 1 24 ? -9.20940 16.24819 -44.97218 1.000 23.18142 24 ARG B O 1
ATOM 791 N N . GLY B 1 25 ? -7.89328 17.92743 -44.24702 1.000 20.33812 25 GLY B N 1
ATOM 792 C CA . GLY B 1 25 ? -7.58356 17.26452 -42.98959 1.000 19.87422 25 GLY B CA 1
ATOM 793 C C . GLY B 1 25 ? -7.36611 18.21422 -41.82928 1.000 20.21193 25 GLY B C 1
ATOM 794 O O . GLY B 1 25 ? -7.55990 19.42440 -41.97250 1.000 20.93977 25 GLY B O 1
ATOM 795 N N . TYR B 1 26 ? -6.96793 17.67502 -40.67366 1.000 14.86718 26 TYR B N 1
ATOM 796 C CA . TYR B 1 26 ? -6.77188 18.45893 -39.46168 1.000 19.84198 26 TYR B CA 1
ATOM 797 C C . TYR B 1 26 ? -5.35597 19.01109 -39.40319 1.000 17.93499 26 TYR B C 1
ATOM 798 O O . TYR B 1 26 ? -4.38955 18.29419 -39.68247 1.000 19.61354 26 TYR B O 1
ATOM 807 N N . ARG B 1 27 ? -5.22808 20.27073 -38.98024 1.000 19.18207 27 ARG B N 1
ATOM 808 C CA . ARG B 1 27 ? -3.89739 20.85564 -38.84693 1.000 23.02372 27 ARG B CA 1
ATOM 809 C C . ARG B 1 27 ? -3.03577 20.05175 -37.87870 1.000 19.33053 27 ARG B C 1
ATOM 810 O O . ARG B 1 27 ? -3.39561 19.87308 -36.70936 1.000 19.20873 27 ARG B O 1
ATOM 818 N N . ARG B 1 28 ? -1.86760 19.61948 -38.36754 1.000 20.18901 28 ARG B N 1
ATOM 819 C CA . ARG B 1 28 ? -0.99404 18.74645 -37.58979 1.000 15.01454 28 ARG B CA 1
ATOM 820 C C . ARG B 1 28 ? -0.60987 19.37431 -36.25528 1.000 17.75713 28 ARG B C 1
ATOM 821 O O . ARG B 1 28 ? -0.79560 18.75762 -35.20003 1.000 18.20828 28 ARG B O 1
ATOM 829 N N . GLU B 1 29 ? -0.06233 20.59759 -36.27795 1.000 17.25108 29 GLU B N 1
ATOM 830 C CA . GLU B 1 29 ? 0.43791 21.19795 -35.03680 1.000 18.59365 29 GLU B CA 1
ATOM 831 C C . GLU B 1 29 ? -0.65416 21.34412 -33.98619 1.000 21.88253 29 GLU B C 1
ATOM 832 O O . GLU B 1 29 ? -0.38100 21.21236 -32.78318 1.000 18.45002 29 GLU B O 1
ATOM 838 N N . GLU B 1 30 ? -1.89294 21.61341 -34.41137 1.000 19.72118 30 GLU B N 1
ATOM 839 C CA . GLU B 1 30 ? -2.96658 21.79024 -33.44068 1.000 18.95970 30 GLU B CA 1
ATOM 840 C C . GLU B 1 30 ? -3.36569 20.45911 -32.81444 1.000 19.25104 30 GLU B C 1
ATOM 841 O O . GLU B 1 30 ? -3.60641 20.38578 -31.60318 1.000 18.57098 30 GLU B O 1
ATOM 847 N N . VAL B 1 31 ? -3.45791 19.40319 -33.62933 1.000 17.83022 31 VAL B N 1
ATOM 848 C CA . VAL B 1 31 ? -3.73685 18.06709 -33.10823 1.000 15.98190 31 VAL B CA 1
ATOM 849 C C . VAL B 1 31 ? -2.62836 17.62234 -32.16312 1.000 19.79576 31 VAL B C 1
ATOM 850 O O . VAL B 1 31 ? -2.89309 17.10053 -31.07172 1.000 18.59532 31 VAL B O 1
ATOM 854 N N . ASP B 1 32 ? -1.37139 17.82172 -32.56859 1.000 17.80711 32 ASP B N 1
ATOM 855 C CA . ASP B 1 32 ? -0.23674 17.40251 -31.74901 1.000 17.83369 32 ASP B CA 1
ATOM 856 C C . ASP B 1 32 ? -0.22214 18.12387 -30.40707 1.000 21.29071 32 ASP B C 1
ATOM 857 O O . ASP B 1 32 ? 0.01835 17.50360 -29.36479 1.000 21.89845 32 ASP B O 1
ATOM 862 N N . ALA B 1 33 ? -0.46963 19.43577 -30.41262 1.000 17.26318 33 ALA B N 1
ATOM 863 C CA . ALA B 1 33 ? -0.48060 20.18924 -29.16136 1.000 17.78590 33 ALA B CA 1
ATOM 864 C C . ALA B 1 33 ? -1.60574 19.72592 -28.24454 1.000 19.73911 33 ALA B C 1
ATOM 865 O O . ALA B 1 33 ? -1.42604 19.63982 -27.02036 1.000 22.15997 33 ALA B O 1
ATOM 867 N N . PHE B 1 34 ? -2.77440 19.43669 -28.82142 1.000 17.89065 34 PHE B N 1
ATOM 868 C CA . PHE B 1 34 ? -3.90032 18.93086 -28.04431 1.000 17.27141 34 PHE B CA 1
ATOM 869 C C . PHE B 1 34 ? -3.56250 17.58486 -27.41551 1.000 21.57253 34 PHE B C 1
ATOM 870 O O . PHE B 1 34 ? -3.80235 17.36446 -26.22213 1.000 17.40220 34 PHE B O 1
ATOM 878 N N . LEU B 1 35 ? -2.97502 16.67617 -28.20007 1.000 17.08837 35 LEU B N 1
ATOM 879 C CA . LEU B 1 35 ? -2.58146 15.38347 -27.65131 1.000 19.19121 35 LEU B CA 1
ATOM 880 C C . LEU B 1 35 ? -1.50638 15.52636 -26.57986 1.000 20.26906 35 LEU B C 1
ATOM 881 O O . LEU B 1 35 ? -1.45311 14.71292 -25.65006 1.000 17.76772 35 LEU B O 1
ATOM 886 N N . ASP B 1 36 ? -0.64077 16.53897 -26.69158 1.000 17.08409 36 ASP B N 1
ATOM 887 C CA . ASP B 1 36 ? 0.34572 16.77506 -25.63772 1.000 20.26031 36 ASP B CA 1
ATOM 888 C C . ASP B 1 36 ? -0.33268 17.03842 -24.29689 1.000 24.61984 36 ASP B C 1
ATOM 889 O O . ASP B 1 36 ? 0.12096 16.54283 -23.25821 1.000 22.09679 36 ASP B O 1
ATOM 894 N N . ASP B 1 37 ? -1.41749 17.82212 -24.29613 1.000 21.56392 37 ASP B N 1
ATOM 895 C CA . ASP B 1 37 ? -2.15600 18.04827 -23.05519 1.000 22.78536 37 ASP B CA 1
ATOM 896 C C . ASP B 1 37 ? -2.81024 16.76674 -22.56661 1.000 19.74332 37 ASP B C 1
ATOM 897 O O . ASP B 1 37 ? -2.84465 16.50234 -21.35945 1.000 21.38672 37 ASP B O 1
ATOM 902 N N . ILE B 1 38 ? -3.33525 15.95996 -23.49086 1.000 15.50539 38 ILE B N 1
ATOM 903 C CA . ILE B 1 38 ? -4.00395 14.71949 -23.10684 1.000 18.83690 38 ILE B CA 1
ATOM 904 C C . ILE B 1 38 ? -3.00615 13.74138 -22.49682 1.000 19.46051 38 ILE B C 1
ATOM 905 O O . ILE B 1 38 ? -3.32860 13.02163 -21.54169 1.000 18.93417 38 ILE B O 1
ATOM 910 N N . ILE B 1 39 ? -1.77698 13.71133 -23.02463 1.000 13.69618 39 ILE B N 1
ATOM 911 C CA . ILE B 1 39 ? -0.72818 12.86993 -22.45044 1.000 14.37302 39 ILE B CA 1
ATOM 912 C C . ILE B 1 39 ? -0.52171 13.21159 -20.98278 1.000 18.93102 39 ILE B C 1
ATOM 913 O O . ILE B 1 39 ? -0.44183 12.32496 -20.12322 1.000 19.22236 39 ILE B O 1
ATOM 918 N N . ALA B 1 40 ? -0.42298 14.50702 -20.67913 1.000 18.45231 40 ALA B N 1
ATOM 919 C CA . ALA B 1 40 ? -0.22286 14.92588 -19.29482 1.000 19.23650 40 ALA B CA 1
ATOM 920 C C . ALA B 1 40 ? -1.36470 14.45100 -18.40956 1.000 20.92679 40 ALA B C 1
ATOM 921 O O . ALA B 1 40 ? -1.13499 13.98272 -17.28750 1.000 17.37125 40 ALA B O 1
ATOM 923 N N . ASP B 1 41 ? -2.60326 14.54901 -18.90165 1.000 15.78081 41 ASP B N 1
ATOM 924 C CA . ASP B 1 41 ? -3.74136 14.05875 -18.12831 1.000 18.11757 41 ASP B CA 1
ATOM 925 C C . ASP B 1 41 ? -3.66426 12.55085 -17.91724 1.000 20.06066 41 ASP B C 1
ATOM 926 O O . ASP B 1 41 ? -3.97527 12.05780 -16.82927 1.000 18.12781 41 ASP B O 1
ATOM 931 N N . TYR B 1 42 ? -3.25328 11.79446 -18.94065 1.000 16.46429 42 TYR B N 1
ATOM 932 C CA . TYR B 1 42 ? -3.13199 10.35178 -18.74925 1.000 20.52570 42 TYR B CA 1
ATOM 933 C C . TYR B 1 42 ? -2.05510 10.01023 -17.72751 1.000 17.50516 42 TYR B C 1
ATOM 934 O O . TYR B 1 42 ? -2.18688 9.01777 -16.99987 1.000 17.55915 42 TYR B O 1
ATOM 943 N N . GLN B 1 43 ? -0.98552 10.80896 -17.65740 1.000 16.23288 43 GLN B N 1
ATOM 944 C CA . GLN B 1 43 ? -0.01752 10.63316 -16.57799 1.000 17.40981 43 GLN B CA 1
ATOM 945 C C . GLN B 1 43 ? -0.69668 10.78534 -15.22481 1.000 21.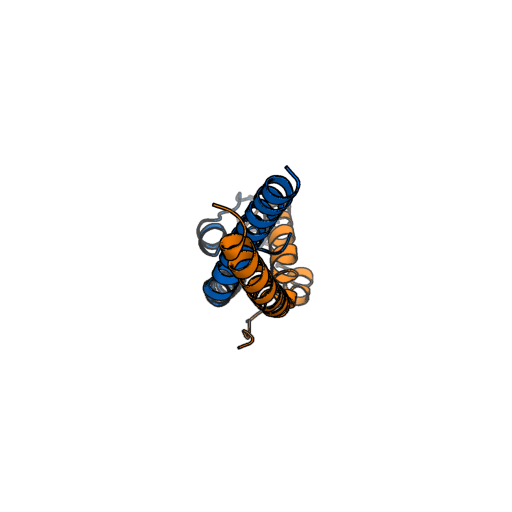73671 43 GLN B C 1
ATOM 946 O O . GLN B 1 43 ? -0.42324 10.01329 -14.29609 1.000 19.47668 43 GLN B O 1
ATOM 952 N N A LYS B 1 44 ? -1.59271 11.76265 -15.10375 0.500 19.14792 44 LYS B N 1
ATOM 953 N N B LYS B 1 44 ? -1.57214 11.77892 -15.08912 0.500 19.12863 44 LYS B N 1
ATOM 954 C CA A LYS B 1 44 ? -2.30650 11.97878 -13.84730 0.500 21.01897 44 LYS B CA 1
ATOM 955 C CA B LYS B 1 44 ? -2.29274 11.96093 -13.83184 0.500 20.96141 44 LYS B CA 1
ATOM 956 C C A LYS B 1 44 ? -3.26061 10.82704 -13.55682 0.500 24.85164 44 LYS B C 1
ATOM 957 C C B LYS B 1 44 ? -3.23114 10.79331 -13.55776 0.500 24.86230 44 LYS B C 1
ATOM 958 O O A LYS B 1 44 ? -3.42961 10.43136 -12.39791 0.500 16.84799 44 LYS B O 1
ATOM 959 O O B LYS B 1 44 ? -3.36659 10.35834 -12.40840 0.500 16.76629 44 LYS B O 1
ATOM 970 N N . MET B 1 45 ? -3.88814 10.27419 -14.59955 1.000 17.76179 45 MET B N 1
ATOM 971 C CA . MET B 1 45 ? -4.79491 9.14335 -14.41180 1.000 16.45580 45 MET B CA 1
ATOM 972 C C . MET B 1 45 ? -4.06953 7.93674 -13.83699 1.000 17.98300 45 MET B C 1
ATOM 973 O O . MET B 1 45 ? -4.62686 7.20561 -13.00860 1.000 20.88036 45 MET B O 1
ATOM 978 N N . ALA B 1 46 ? -2.82087 7.71617 -14.26112 1.000 18.62872 46 ALA B N 1
ATOM 979 C CA . ALA B 1 46 ? -2.07529 6.55067 -13.80010 1.000 20.56754 46 ALA B CA 1
ATOM 980 C C . ALA B 1 46 ? -1.86207 6.59108 -12.29393 1.000 22.41995 46 ALA B C 1
ATOM 981 O O . ALA B 1 46 ? -1.86510 5.54832 -11.63033 1.000 26.61640 46 ALA B O 1
ATOM 983 N N . ASP B 1 47 ? -1.66813 7.78352 -11.73943 1.000 23.46613 47 ASP B N 1
ATOM 984 C CA . ASP B 1 47 ? -1.36917 7.95422 -10.32315 1.000 23.00472 47 ASP B CA 1
ATOM 985 C C . ASP B 1 47 ? -2.59667 8.26805 -9.47671 1.000 24.62757 47 ASP B C 1
ATOM 986 O O . ASP B 1 47 ? -2.48283 8.34225 -8.24816 1.000 23.28139 47 ASP B O 1
ATOM 991 N N . MET B 1 48 ? -3.76855 8.42964 -10.09187 1.000 20.52558 48 MET B N 1
ATOM 992 C CA . MET B 1 48 ? -4.86698 9.08974 -9.39492 1.000 18.37775 48 MET B CA 1
ATOM 993 C C . MET B 1 48 ? -5.40330 8.25667 -8.23798 1.000 23.92660 48 MET B C 1
ATOM 994 O O . MET B 1 48 ? -5.73148 8.80562 -7.18050 1.000 22.10825 48 MET B O 1
ATOM 999 N N . ASN B 1 49 ? -5.52364 6.93917 -8.41486 1.000 25.25909 49 ASN B N 1
ATOM 1000 C CA . ASN B 1 49 ? -6.08546 6.12365 -7.34215 1.000 26.75707 49 ASN B CA 1
ATOM 1001 C C . ASN B 1 49 ? -5.18838 6.14952 -6.11052 1.000 30.26219 49 ASN B C 1
ATOM 1002 O O . ASN B 1 49 ? -5.67982 6.18864 -4.97519 1.000 28.08781 49 ASN B O 1
ATOM 1007 N N . ASN B 1 50 ? -3.86773 6.14776 -6.31629 1.000 24.33412 50 ASN B N 1
ATOM 1008 C CA . ASN B 1 50 ? -2.94435 6.27513 -5.19128 1.000 23.84207 50 ASN B CA 1
ATOM 1009 C C . ASN B 1 50 ? -3.12621 7.60757 -4.47339 1.000 24.61797 50 ASN B C 1
ATOM 1010 O O . ASN B 1 50 ? -3.02444 7.67763 -3.23931 1.000 24.94061 50 ASN B O 1
ATOM 1015 N N A GLU B 1 51 ? -3.40243 8.67386 -5.22919 0.500 21.78112 51 GLU B N 1
ATOM 1016 N N B GLU B 1 51 ? -3.37528 8.68615 -5.22035 0.500 21.75950 51 GLU B N 1
ATOM 1017 C CA A GLU B 1 51 ? -3.59213 9.99156 -4.63367 0.500 21.92379 51 GLU B CA 1
ATOM 1018 C CA B GLU B 1 51 ? -3.57897 9.96988 -4.55929 0.500 22.00443 51 GLU B CA 1
ATOM 1019 C C A GLU B 1 51 ? -4.91037 10.08562 -3.87885 0.500 22.89230 51 GLU B C 1
ATOM 1020 C C B GLU B 1 51 ? -4.89122 9.99183 -3.79269 0.500 22.97830 51 GLU B C 1
ATOM 1021 O O A GLU B 1 51 ? -4.99721 10.80045 -2.87467 0.500 22.49430 51 GLU B O 1
ATOM 1022 O O B GLU B 1 51 ? -4.96661 10.57064 -2.70216 0.500 22.77309 51 GLU B O 1
ATOM 1033 N N . VAL B 1 52 ? -5.94175 9.38090 -4.34961 1.000 22.51280 52 VAL B N 1
ATOM 1034 C CA . VAL B 1 52 ? -7.20396 9.30651 -3.62046 1.000 18.68114 52 VAL B CA 1
ATOM 1035 C C . VAL B 1 52 ? -6.99525 8.61146 -2.28137 1.000 25.18065 52 VAL B C 1
ATOM 1036 O O . VAL B 1 52 ? -7.49864 9.06173 -1.24460 1.000 22.78747 52 VAL B O 1
ATOM 1040 N N . VAL B 1 53 ? -6.22438 7.52053 -2.27902 1.000 21.46474 53 VAL B N 1
ATOM 1041 C CA . VAL B 1 53 ? -5.89598 6.84336 -1.02779 1.000 22.98876 53 VAL B CA 1
ATOM 1042 C C . VAL B 1 53 ? -5.10931 7.77404 -0.11380 1.000 28.46759 53 VAL B C 1
ATOM 1043 O O . VAL B 1 53 ? -5.41101 7.90463 1.08028 1.000 27.36532 53 VAL B O 1
ATOM 1047 N N . LYS B 1 54 ? -4.09496 8.44373 -0.66579 1.000 27.89671 54 LYS B N 1
ATOM 1048 C CA . LYS B 1 54 ? -3.28302 9.35236 0.13882 1.000 28.94277 54 LYS B CA 1
ATOM 1049 C C . LYS B 1 54 ? -4.13199 10.47478 0.72635 1.000 26.72523 54 LYS B C 1
ATOM 1050 O O . LYS B 1 54 ? -4.03452 10.77798 1.92271 1.000 25.91063 54 LYS B O 1
ATOM 1056 N N . LEU B 1 55 ? -4.98395 11.09191 -0.09578 1.000 22.06566 55 LEU B N 1
ATOM 1057 C CA . LEU B 1 55 ? -5.81207 12.19050 0.39159 1.000 19.15032 55 LEU B CA 1
ATOM 1058 C C . LEU B 1 55 ? -6.84944 11.70121 1.39343 1.000 29.06658 55 LEU B C 1
ATOM 1059 O O . LEU B 1 55 ? -7.10891 12.36867 2.40304 1.000 28.43672 55 LEU B O 1
ATOM 1064 N N . SER B 1 56 ? -7.45180 10.53879 1.13391 1.000 21.27634 56 SER B N 1
ATOM 1065 C CA . SER B 1 56 ? -8.44874 10.00477 2.05684 1.000 28.62327 56 SER B CA 1
ATOM 1066 C C . SER B 1 56 ? -7.84811 9.74525 3.433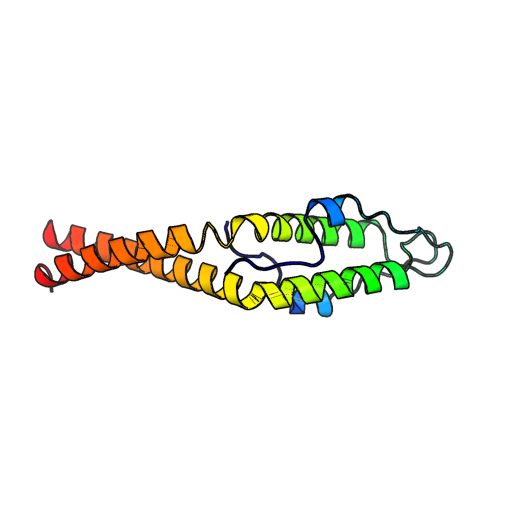55 1.000 29.52953 56 SER B C 1
ATOM 1067 O O . SER B 1 56 ? -8.45694 10.07519 4.45811 1.000 27.58879 56 SER B O 1
ATOM 1070 N N . GLU B 1 57 ? -6.64539 9.16991 3.47960 1.000 29.29690 57 GLU B N 1
ATOM 1071 C CA . GLU B 1 57 ? -6.04506 8.83970 4.76779 1.000 30.46414 57 GLU B CA 1
ATOM 1072 C C . GLU B 1 57 ? -5.62627 10.09274 5.52991 1.000 36.18599 57 GLU B C 1
ATOM 1073 O O . GLU B 1 57 ? -5.88703 10.20592 6.73480 1.000 29.70095 57 GLU B O 1
ATOM 1079 N N . GLU B 1 58 ? -4.98680 11.05089 4.85301 1.000 22.87589 58 GLU B N 1
ATOM 1080 C CA . GLU B 1 58 ? -4.60277 12.27819 5.54365 1.000 27.36100 58 GLU B CA 1
ATOM 1081 C C . GLU B 1 58 ? -5.82877 13.06546 5.99744 1.000 31.44693 58 GLU B C 1
ATOM 1082 O O . GLU B 1 58 ? -5.82793 13.64569 7.08928 1.000 33.73558 58 GLU B O 1
ATOM 1088 N N . ASN B 1 59 ? -6.89192 13.07728 5.18665 1.000 22.36915 59 ASN B N 1
ATOM 1089 C CA . ASN B 1 59 ? -8.10048 13.80549 5.56399 1.000 29.39417 59 ASN B CA 1
ATOM 1090 C C . ASN B 1 59 ? -8.74599 13.21259 6.80864 1.000 33.18333 59 ASN B C 1
ATOM 1091 O O . ASN B 1 59 ? -9.23745 13.95179 7.66910 1.000 30.44207 59 ASN B O 1
ATOM 1096 N N . HIS B 1 60 ? -8.76106 11.88131 6.92218 1.000 23.69504 60 HIS B N 1
ATOM 1097 C CA . HIS B 1 60 ? -9.27370 11.25970 8.13959 1.000 26.56209 60 HIS B CA 1
ATOM 1098 C C . HIS B 1 60 ? -8.43478 11.66306 9.34306 1.000 30.92214 60 HIS B C 1
ATOM 1099 O O . HIS B 1 60 ? -8.97213 11.95578 10.41863 1.000 29.48967 60 HIS B O 1
ATOM 1106 N N . LYS B 1 61 ? -7.11157 11.70043 9.17112 1.000 25.43951 61 LYS B N 1
ATOM 1107 C CA . LYS B 1 61 ? -6.23211 12.13890 10.24770 1.000 30.98653 61 LYS B CA 1
ATOM 1108 C C . LYS B 1 61 ? -6.47979 13.59983 10.60365 1.000 24.54997 61 LYS B C 1
ATOM 1109 O O . LYS B 1 61 ? -6.54067 13.95536 11.78698 1.000 27.16856 61 LYS B O 1
ATOM 1115 N N . LEU B 1 62 ? -6.63086 14.46068 9.59228 1.000 25.95959 62 LEU B N 1
ATOM 1116 C CA . LEU B 1 62 ? -6.87896 15.87637 9.85152 1.000 32.20671 62 LEU B CA 1
ATOM 1117 C C . LEU B 1 62 ? -8.21468 16.08422 10.55288 1.000 34.23372 62 LEU B C 1
ATOM 1118 O O . LEU B 1 62 ? -8.32993 16.93257 11.44454 1.000 26.26462 62 LEU B O 1
ATOM 1123 N N . LYS B 1 63 ? -9.23900 15.32753 10.15393 1.000 21.69772 63 LYS B N 1
ATOM 1124 C CA . LYS B 1 63 ? -10.54389 15.46369 10.79551 1.000 26.98035 63 LYS B CA 1
ATOM 1125 C C . LYS B 1 63 ? -10.47700 15.10797 12.27426 1.000 28.46325 63 LYS B C 1
ATOM 1126 O O . LYS B 1 63 ? 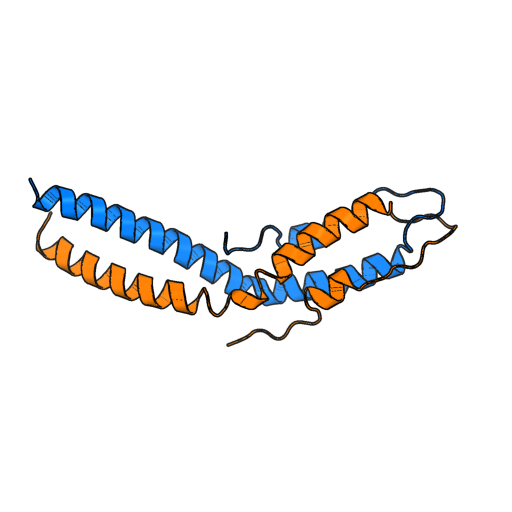-11.10347 15.77519 13.10626 1.000 24.22604 63 LYS B O 1
ATOM 1132 N N . LYS B 1 64 ? -9.71615 14.06815 12.62591 1.000 24.37324 64 LYS B N 1
ATOM 1133 C CA . LYS B 1 64 ? -9.61463 13.68395 14.03074 1.000 20.47103 64 LYS B CA 1
ATOM 1134 C C . LYS B 1 64 ? -8.92825 14.76906 14.85202 1.000 27.59069 64 LYS B C 1
ATOM 1135 O O . LYS B 1 64 ? -9.34577 15.06416 15.98028 1.000 22.24406 64 LYS B O 1
ATOM 1141 N N . GLU B 1 65 ? -7.87321 15.37665 14.30483 1.000 27.52332 65 GLU B N 1
ATOM 1142 C CA . GLU B 1 65 ? -7.19858 16.45244 15.02258 1.000 32.05293 65 GLU B CA 1
ATOM 1143 C C . GLU B 1 65 ? -8.08522 17.68429 15.14358 1.000 25.18402 65 GLU B C 1
ATOM 1144 O O . GLU B 1 65 ? -8.03917 18.38236 16.16312 1.000 23.26303 65 GLU B O 1
ATOM 1150 N N . LEU B 1 66 ? -8.90151 17.95659 14.12405 1.000 21.22274 66 LEU B N 1
ATOM 1151 C CA . LEU B 1 66 ? -9.80924 19.09795 14.17191 1.000 20.58770 66 LEU B CA 1
ATOM 1152 C C . LEU B 1 66 ? -10.87856 18.91699 15.24248 1.000 18.74764 66 LEU B C 1
ATOM 1153 O O . LEU B 1 66 ? -11.18021 19.85419 15.99149 1.000 20.21291 66 LEU B O 1
ATOM 1158 N N . GLU B 1 67 ? -11.47564 17.72612 15.32164 1.000 21.01161 67 GLU B N 1
ATOM 1159 C CA . GLU B 1 67 ? -12.45569 17.46665 16.37149 1.000 20.06838 67 GLU B CA 1
ATOM 1160 C C . GLU B 1 67 ? -11.84418 17.66214 17.75334 1.000 21.09707 67 GLU B C 1
ATOM 1161 O O . GLU B 1 67 ? -12.46585 18.26504 18.63478 1.000 19.16510 67 GLU B O 1
ATOM 1167 N N . GLU B 1 68 ? -10.61134 17.18720 17.95067 1.000 22.55460 68 GLU B N 1
ATOM 1168 C CA . GLU B 1 68 ? -9.95917 17.35417 19.24482 1.000 24.20398 68 GLU B CA 1
ATOM 1169 C C . GLU B 1 68 ? -9.75487 18.82831 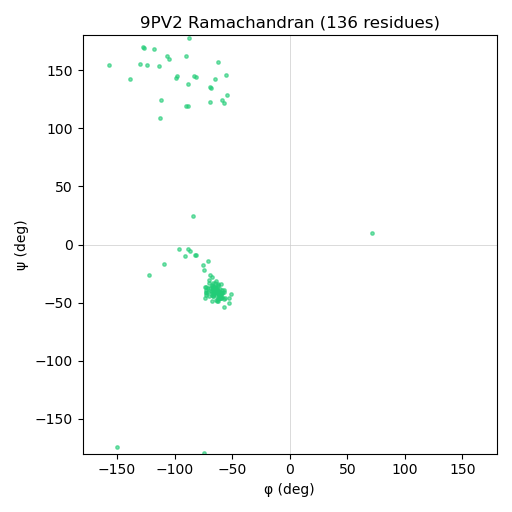19.57700 1.000 20.58996 68 GLU B C 1
ATOM 1170 O O . GLU B 1 68 ? -9.98745 19.25013 20.71573 1.000 20.80342 68 GLU B O 1
ATOM 1176 N N . LEU B 1 69 ? -9.33717 19.63207 18.59260 1.000 20.90690 69 LEU B N 1
ATOM 1177 C CA . LEU B 1 69 ? -9.14219 21.05983 18.83912 1.000 22.89942 69 LEU B CA 1
ATOM 1178 C C . LEU B 1 69 ? -10.45551 21.77428 19.13376 1.000 31.24812 69 LEU B C 1
ATOM 1179 O O . LEU B 1 69 ? -10.47284 22.73950 19.90671 1.000 26.65289 69 LEU B O 1
ATOM 1184 N N . ARG B 1 70 ? -11.55767 21.33240 18.52417 1.000 25.33130 70 ARG B N 1
ATOM 1185 C CA . ARG B 1 70 ? -12.84302 21.96666 18.78260 1.000 21.33117 70 ARG B CA 1
ATOM 1186 C C . ARG B 1 70 ? -13.36780 21.67104 20.18001 1.000 23.09251 70 ARG B C 1
ATOM 1187 O O . ARG B 1 70 ? -14.30834 22.33870 20.62390 1.000 28.68972 70 ARG B O 1
ATOM 1195 N N . LEU B 1 71 ? -12.79016 20.69029 20.87962 1.000 20.18228 71 LEU B N 1
ATOM 1196 C CA . LEU B 1 71 ? -13.07825 20.51895 22.29670 1.000 21.13909 71 LEU B CA 1
ATOM 1197 C C . LEU B 1 71 ? -12.36662 21.56003 23.14599 1.000 25.17838 71 LEU B C 1
ATOM 1198 O O . LEU B 1 71 ? -12.75065 21.76966 24.30166 1.000 21.30128 71 LEU B O 1
ATOM 1203 N N . ARG B 1 72 ? -11.34795 22.22144 22.58914 1.000 21.64683 72 ARG B N 1
ATOM 1204 C CA . ARG B 1 72 ? -10.47741 23.11726 23.33713 1.000 28.66091 72 ARG B CA 1
ATOM 1205 C C . ARG B 1 72 ? -10.66958 24.58988 23.00972 1.000 40.27925 72 ARG B C 1
ATOM 1206 O O . ARG B 1 72 ? -10.19968 25.43586 23.77326 1.000 47.98153 72 ARG B O 1
ATOM 1214 N N . VAL B 1 73 ? -11.31884 24.92305 21.89891 1.000 30.40291 73 VAL B N 1
ATOM 1215 C CA . VAL B 1 73 ? -11.47845 26.31403 21.49306 1.000 37.38609 73 VAL B CA 1
ATOM 1216 C C . VAL B 1 73 ? -12.89218 26.51667 20.96241 1.000 38.99207 73 VAL B C 1
ATOM 1217 O O . VAL B 1 73 ? -13.45944 25.63592 20.30577 1.000 43.18727 73 VAL B O 1
ATOM 1221 N N . ALA B 1 74 ? -13.46885 27.67344 21.26888 1.000 59.45322 74 ALA B N 1
ATOM 1222 C CA . ALA B 1 74 ? -14.82939 27.98585 20.84943 1.000 49.34958 74 ALA B CA 1
ATOM 1223 C C . ALA B 1 74 ? -14.86579 28.43138 19.39206 1.000 56.87679 74 ALA B C 1
ATOM 1224 O O . ALA B 1 74 ? -15.47691 27.77146 18.54632 1.000 43.10295 74 ALA B O 1
#

Nearest PDB structures (foldseek):
  8e2c-assembly1_B  TM=9.915E-01  e=1.003E-08  Staphylococcus aureus subsp. aureus COL
  8e2b-assembly2_D  TM=6.464E-01  e=7.091E-08  Staphylococcus aureus subsp. aureus COL
  8e2b-assembly2_D  TM=9.901E-01  e=1.475E-08  Staphylococcus aureus subsp. aureus COL
  8e2c-assembly1_B  TM=6.651E-01  e=7.044E-08  Staphylococcus aureus subsp. aureus COL

Sequence (146 aa):
DVSLKLSAKDIYEKDFEKTMARGYRREEVDAFLDDIIADYQKMADMNNEVVKLSEENHKLKKELEELRLRVATSDVSLKLSAKDIYEKDFEKTMARGYRREEVDAFLDDIIADYQKKMADMNNEEVVKLSEENHKLKKELEELRLRVA